Protein AF-A0A949YLJ8-F1 (afdb_monomer_lite)

Secondary structure (DSSP, 8-state):
-PPPTT------SPTT-EEEEE-GGGPEESSS-B-HHHHHHHHHHHHTTPPPSS-EEEETTSEEEE-HHHHHHHHHTT--EEEEEES------SS-GGGSPB-

Structure (mmCIF, N/CA/C/O backbone):
data_AF-A0A949YLJ8-F1
#
_entry.id   AF-A0A949YLJ8-F1
#
loop_
_atom_site.group_PDB
_atom_site.id
_atom_site.type_symbol
_atom_site.label_atom_id
_atom_site.label_alt_id
_atom_site.label_comp_id
_atom_site.label_asym_id
_atom_site.label_entity_id
_atom_site.label_seq_id
_atom_site.pdbx_PDB_ins_code
_atom_site.Cartn_x
_atom_site.Cartn_y
_atom_site.Cartn_z
_atom_site.occupancy
_atom_site.B_iso_or_equiv
_atom_site.auth_seq_id
_atom_site.auth_comp_id
_atom_site.auth_asym_id
_atom_site.auth_atom_id
_atom_site.pdbx_PDB_model_num
ATOM 1 N N . MET A 1 1 ? 11.539 -6.556 -11.280 1.00 79.81 1 MET A N 1
ATOM 2 C CA . MET A 1 1 ? 11.502 -5.365 -12.142 1.00 79.81 1 MET A CA 1
ATOM 3 C C . MET A 1 1 ? 12.254 -4.275 -11.402 1.00 79.81 1 MET A C 1
ATOM 5 O O . MET A 1 1 ? 12.013 -4.126 -10.205 1.00 79.81 1 MET A O 1
ATOM 9 N N . SER A 1 2 ? 13.201 -3.589 -12.040 1.00 84.50 2 SER A N 1
ATOM 10 C CA . SER A 1 2 ? 13.858 -2.429 -11.415 1.00 84.50 2 SER A CA 1
ATOM 11 C C . SER A 1 2 ? 12.838 -1.301 -11.226 1.00 84.50 2 SER A C 1
ATOM 13 O O . SER A 1 2 ? 11.842 -1.304 -11.951 1.00 84.50 2 SER A O 1
ATOM 15 N N . PRO A 1 3 ? 12.976 -0.423 -10.222 1.00 86.44 3 PRO A N 1
ATOM 16 C CA . PRO A 1 3 ? 12.138 0.771 -10.138 1.00 86.44 3 PRO A CA 1
ATOM 17 C C . PRO A 1 3 ? 12.345 1.691 -11.356 1.00 86.44 3 PRO A C 1
ATOM 19 O O . PRO A 1 3 ? 13.416 1.615 -11.961 1.00 86.44 3 PRO A O 1
ATOM 22 N N . PRO A 1 4 ? 11.363 2.545 -11.699 1.00 86.31 4 PRO A N 1
ATOM 23 C CA . PRO A 1 4 ? 11.553 3.644 -12.650 1.00 86.31 4 PRO A CA 1
ATOM 24 C C . PRO A 1 4 ? 12.696 4.582 -12.238 1.00 86.31 4 PRO A C 1
ATOM 26 O O . PRO A 1 4 ? 12.983 4.716 -11.048 1.00 86.31 4 PRO A O 1
ATOM 29 N N . ASP A 1 5 ? 13.314 5.259 -13.208 1.00 85.88 5 ASP A N 1
ATOM 30 C CA . ASP A 1 5 ? 14.511 6.091 -12.989 1.00 85.88 5 ASP A CA 1
ATOM 31 C C . ASP A 1 5 ? 14.286 7.263 -12.012 1.00 85.88 5 ASP A C 1
ATOM 33 O O . ASP A 1 5 ? 15.208 7.671 -11.307 1.00 85.88 5 ASP A O 1
ATOM 37 N N . ASP A 1 6 ? 13.068 7.802 -11.939 1.00 88.88 6 ASP A N 1
ATOM 38 C CA . ASP A 1 6 ? 12.672 8.900 -11.049 1.00 88.88 6 ASP A CA 1
ATOM 39 C C . ASP A 1 6 ? 11.959 8.427 -9.770 1.00 88.88 6 ASP A C 1
ATOM 41 O O . ASP A 1 6 ? 11.566 9.238 -8.923 1.00 88.88 6 ASP A O 1
ATOM 45 N N . TRP A 1 7 ? 11.799 7.112 -9.599 1.00 92.56 7 TRP A N 1
ATOM 46 C CA . TRP A 1 7 ? 11.117 6.557 -8.442 1.00 92.56 7 TRP A CA 1
ATOM 47 C C . TRP A 1 7 ? 11.971 6.691 -7.182 1.00 92.56 7 TRP A C 1
ATOM 49 O O . TRP A 1 7 ? 13.121 6.257 -7.115 1.00 92.56 7 TRP A O 1
ATOM 59 N N . GLN A 1 8 ? 11.363 7.244 -6.136 1.00 92.50 8 GLN A N 1
ATOM 60 C CA . GLN A 1 8 ? 11.958 7.338 -4.809 1.00 92.50 8 GLN A CA 1
ATOM 61 C C . GLN A 1 8 ? 11.217 6.404 -3.865 1.00 92.50 8 GLN A C 1
ATOM 63 O O . GLN A 1 8 ? 9.990 6.484 -3.754 1.00 92.50 8 GLN A O 1
ATOM 68 N N . ASN A 1 9 ? 11.970 5.556 -3.164 1.00 94.81 9 ASN A N 1
ATOM 69 C CA . ASN A 1 9 ? 11.406 4.642 -2.183 1.00 94.81 9 ASN A CA 1
ATOM 70 C C . ASN A 1 9 ? 10.648 5.427 -1.101 1.00 94.81 9 ASN A C 1
ATOM 72 O O . ASN A 1 9 ? 11.268 6.230 -0.402 1.00 94.81 9 ASN A O 1
ATOM 76 N N . PRO A 1 10 ? 9.328 5.218 -0.939 1.00 96.25 10 PRO A N 1
ATOM 77 C CA . PRO A 1 10 ? 8.566 5.924 0.082 1.00 96.25 10 PRO A CA 1
ATOM 78 C C . PRO A 1 10 ? 8.794 5.350 1.491 1.00 96.25 10 PRO A C 1
ATOM 80 O O . PRO A 1 10 ? 8.288 5.919 2.456 1.00 96.25 10 PRO A O 1
ATOM 83 N N . ILE A 1 11 ? 9.515 4.232 1.635 1.00 97.94 11 ILE A N 1
ATOM 84 C CA . ILE A 1 11 ? 9.749 3.552 2.912 1.00 97.94 11 ILE A CA 1
ATOM 85 C C . ILE A 1 11 ? 11.095 3.968 3.514 1.00 97.94 11 ILE A C 1
ATOM 87 O O . ILE A 1 11 ? 12.148 3.757 2.921 1.00 97.94 11 ILE A O 1
ATOM 91 N N . ASN A 1 12 ? 11.036 4.516 4.728 1.00 97.62 12 ASN A N 1
ATOM 92 C CA . ASN A 1 12 ? 12.181 4.931 5.541 1.00 97.62 12 ASN A CA 1
ATOM 93 C C . ASN A 1 12 ? 12.285 4.143 6.857 1.00 97.62 12 ASN A C 1
ATOM 95 O O . ASN A 1 12 ? 13.356 4.087 7.461 1.00 97.62 12 ASN A O 1
ATOM 99 N N . ALA A 1 13 ? 11.180 3.553 7.321 1.00 98.00 13 ALA A N 1
ATOM 100 C CA . ALA A 1 13 ? 11.171 2.705 8.504 1.00 98.00 13 ALA A CA 1
ATOM 101 C C . ALA A 1 13 ? 11.895 1.373 8.251 1.00 98.00 13 ALA A C 1
ATOM 103 O O . ALA A 1 13 ? 11.987 0.887 7.121 1.00 98.00 13 ALA A O 1
ATOM 104 N N . VAL A 1 14 ? 12.412 0.776 9.325 1.00 97.94 14 VAL A N 1
ATOM 105 C CA . VAL A 1 14 ? 13.091 -0.526 9.270 1.00 97.94 14 VAL A CA 1
ATOM 106 C C . VAL A 1 14 ? 12.104 -1.675 9.509 1.00 97.94 14 VAL A C 1
ATOM 108 O O . VAL A 1 14 ? 11.036 -1.458 10.090 1.00 97.94 14 VAL A O 1
ATOM 111 N N . PRO A 1 15 ? 12.441 -2.914 9.105 1.00 98.38 15 PRO A N 1
ATOM 112 C CA . PRO A 1 15 ? 11.614 -4.081 9.386 1.00 98.38 15 PRO A CA 1
ATOM 113 C C . PRO A 1 15 ? 11.165 -4.187 10.850 1.00 98.38 15 PRO A C 1
ATOM 115 O O . PRO A 1 15 ? 11.961 -4.035 11.774 1.00 98.38 15 PRO A O 1
ATOM 118 N N . GLY A 1 16 ? 9.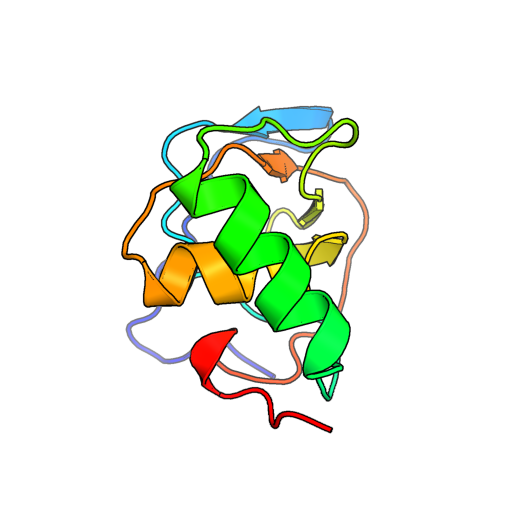879 -4.476 11.050 1.00 98.06 16 GLY A N 1
ATOM 119 C CA . GLY A 1 16 ? 9.220 -4.545 12.355 1.00 98.06 16 GLY A CA 1
ATOM 120 C C . GLY A 1 16 ? 8.577 -3.231 12.811 1.00 98.06 16 GLY A C 1
ATOM 121 O O . GLY A 1 16 ? 7.847 -3.242 13.800 1.00 98.06 16 GLY A O 1
ATOM 122 N N . GLN A 1 17 ? 8.801 -2.117 12.106 1.00 98.38 17 GLN A N 1
ATOM 123 C CA . GLN A 1 17 ? 8.211 -0.818 12.434 1.00 98.38 17 GLN A CA 1
ATOM 124 C C . GLN A 1 17 ? 7.042 -0.459 11.519 1.00 98.38 17 GLN A C 1
ATOM 126 O O . GLN A 1 17 ? 7.007 -0.806 10.337 1.00 98.38 17 GLN A O 1
ATOM 131 N N . THR A 1 18 ? 6.095 0.290 12.076 1.00 98.19 18 THR A N 1
ATOM 132 C CA . THR A 1 18 ? 5.037 0.946 11.310 1.00 98.19 18 THR A CA 1
ATOM 133 C C . THR A 1 18 ? 5.504 2.308 10.806 1.00 98.19 18 THR A C 1
ATOM 135 O O . THR A 1 18 ? 6.124 3.061 11.556 1.00 98.19 18 THR A O 1
ATOM 138 N N . GLN A 1 19 ? 5.148 2.656 9.573 1.00 98.31 19 GLN A N 1
ATOM 139 C CA . GLN A 1 19 ? 5.340 3.982 8.999 1.00 98.31 19 GLN A CA 1
ATOM 140 C C . GLN A 1 19 ? 3.986 4.589 8.625 1.00 98.31 19 GLN A C 1
ATOM 142 O O . GLN A 1 19 ? 3.194 3.960 7.924 1.00 98.31 19 GLN A O 1
ATOM 147 N N . GLN A 1 20 ? 3.745 5.811 9.096 1.00 97.75 20 GLN A N 1
ATOM 148 C CA . GLN A 1 20 ? 2.587 6.628 8.730 1.00 97.75 20 GLN A CA 1
ATOM 149 C C . GLN A 1 20 ? 2.840 7.387 7.429 1.00 97.75 20 GLN A C 1
ATOM 151 O O . GLN A 1 20 ? 3.977 7.474 6.962 1.00 97.75 20 GLN A O 1
ATOM 156 N N . ASP A 1 21 ? 1.778 7.980 6.890 1.00 97.31 21 ASP A N 1
ATOM 157 C CA . ASP A 1 21 ? 1.860 8.944 5.795 1.00 97.31 21 ASP A CA 1
ATOM 158 C C . ASP A 1 21 ? 2.641 8.417 4.578 1.00 97.31 21 ASP A C 1
ATOM 160 O O . ASP A 1 21 ? 3.438 9.123 3.958 1.00 97.31 21 ASP A O 1
ATOM 164 N N . VAL A 1 22 ? 2.404 7.154 4.213 1.00 98.00 22 VAL A N 1
ATOM 165 C CA . VAL A 1 22 ? 2.955 6.557 2.993 1.00 98.00 22 VAL A CA 1
ATOM 166 C C . VAL A 1 22 ? 2.020 6.837 1.825 1.00 98.00 22 VAL A C 1
ATOM 168 O O . VAL A 1 22 ? 0.824 6.557 1.907 1.00 98.00 22 VAL A O 1
ATOM 171 N N . ASP A 1 23 ? 2.571 7.354 0.724 1.00 97.56 23 ASP A N 1
ATOM 172 C CA . ASP A 1 23 ? 1.838 7.506 -0.535 1.00 97.56 23 ASP A CA 1
ATOM 173 C C . ASP A 1 23 ? 1.683 6.128 -1.207 1.00 97.56 23 ASP A C 1
ATOM 175 O O . ASP A 1 23 ? 2.672 5.564 -1.697 1.00 97.56 23 ASP A O 1
ATOM 179 N N . PRO A 1 24 ? 0.463 5.564 -1.262 1.00 97.62 24 PRO A N 1
ATOM 180 C CA . PRO A 1 24 ? 0.237 4.249 -1.851 1.00 97.62 24 PRO A CA 1
ATOM 181 C C . PRO A 1 24 ? 0.513 4.200 -3.360 1.00 97.62 24 PRO A C 1
ATOM 183 O O . PRO A 1 24 ? 0.805 3.121 -3.875 1.00 97.62 24 PRO A O 1
ATOM 186 N N . ALA A 1 25 ? 0.449 5.326 -4.081 1.00 96.69 25 ALA A N 1
ATOM 187 C CA . ALA A 1 25 ? 0.709 5.355 -5.522 1.00 96.69 25 ALA A CA 1
ATOM 188 C C . ALA A 1 25 ? 2.188 5.096 -5.854 1.00 96.69 25 ALA A C 1
ATOM 190 O O . ALA A 1 25 ? 2.497 4.630 -6.954 1.00 96.69 25 ALA A O 1
ATOM 191 N N . ARG A 1 26 ? 3.082 5.344 -4.887 1.00 96.88 26 ARG A N 1
ATOM 192 C CA . ARG A 1 26 ? 4.523 5.070 -4.977 1.00 96.88 26 ARG A CA 1
ATOM 193 C C . ARG A 1 26 ? 4.899 3.645 -4.577 1.00 96.88 26 ARG A C 1
ATOM 195 O O . ARG A 1 26 ? 6.050 3.257 -4.760 1.00 96.88 26 ARG A O 1
ATOM 202 N N . LEU A 1 27 ? 3.973 2.860 -4.029 1.00 97.69 27 LEU A N 1
ATOM 203 C CA . LEU A 1 27 ? 4.241 1.467 -3.685 1.00 97.69 27 LEU A CA 1
ATOM 204 C C . LEU A 1 27 ? 4.146 0.562 -4.912 1.00 97.69 27 LEU A C 1
ATOM 206 O O . LEU A 1 27 ? 3.268 0.707 -5.767 1.00 97.69 27 LEU A O 1
ATOM 210 N N . ARG A 1 28 ? 5.036 -0.429 -4.956 1.00 97.62 28 ARG A N 1
ATOM 211 C CA . ARG A 1 28 ? 5.158 -1.348 -6.088 1.00 97.62 28 ARG A CA 1
ATOM 212 C C . ARG A 1 28 ? 4.485 -2.683 -5.768 1.00 97.62 28 ARG A C 1
ATOM 214 O O . ARG A 1 28 ? 4.706 -3.238 -4.693 1.00 97.62 28 ARG A O 1
ATOM 221 N N . PRO A 1 29 ? 3.667 -3.256 -6.659 1.00 97.69 29 PRO A N 1
ATOM 222 C CA . PRO A 1 29 ? 2.965 -4.497 -6.362 1.00 97.69 29 PRO A CA 1
ATOM 223 C C . PRO A 1 29 ? 3.861 -5.733 -6.493 1.00 97.69 29 PRO A C 1
ATOM 225 O O . PRO A 1 29 ? 4.525 -5.929 -7.508 1.00 97.69 29 PRO A O 1
ATOM 228 N N . GLY A 1 30 ? 3.786 -6.629 -5.506 1.00 95.94 30 GLY A N 1
ATOM 229 C CA . GLY A 1 30 ? 4.337 -7.990 -5.577 1.00 95.94 30 GLY A CA 1
ATOM 230 C C . GLY A 1 30 ? 3.424 -9.034 -6.246 1.00 95.94 30 GLY A C 1
ATOM 231 O O . GLY A 1 30 ? 3.735 -10.221 -6.215 1.00 95.94 30 GLY A O 1
ATOM 232 N N . ARG A 1 31 ? 2.283 -8.628 -6.825 1.00 95.38 31 ARG A N 1
ATOM 233 C CA . ARG A 1 31 ? 1.283 -9.517 -7.457 1.00 95.38 31 ARG A CA 1
ATOM 234 C C . ARG A 1 31 ? 0.915 -9.058 -8.869 1.00 95.38 31 ARG A C 1
ATOM 236 O O . ARG A 1 31 ? 1.214 -7.930 -9.233 1.00 95.38 31 ARG A O 1
ATOM 243 N N . THR A 1 32 ? 0.252 -9.919 -9.642 1.00 95.81 32 THR A N 1
ATOM 244 C CA . THR A 1 32 ? -0.007 -9.711 -11.083 1.00 95.81 32 THR A CA 1
ATOM 245 C C . THR A 1 32 ? -1.366 -9.104 -11.428 1.00 95.81 32 THR A C 1
ATOM 247 O O . THR A 1 32 ? -1.526 -8.585 -12.525 1.00 95.81 32 THR A O 1
ATOM 250 N N . ASP A 1 33 ? -2.354 -9.183 -10.540 1.00 96.50 33 ASP A N 1
ATOM 251 C CA . ASP A 1 33 ? -3.735 -8.761 -10.803 1.00 96.50 33 ASP A CA 1
ATOM 252 C C . ASP A 1 33 ? -4.445 -8.298 -9.527 1.00 96.50 33 ASP A C 1
ATOM 254 O O . ASP A 1 33 ? -3.919 -8.476 -8.434 1.00 96.50 33 ASP A O 1
ATOM 258 N N . LEU A 1 34 ? -5.660 -7.762 -9.624 1.00 97.62 34 LEU A N 1
ATOM 259 C CA . LEU A 1 34 ? -6.540 -7.537 -8.475 1.00 97.62 34 LEU A CA 1
ATOM 260 C C . LEU A 1 34 ? -7.965 -7.984 -8.791 1.00 97.62 34 LEU A C 1
ATOM 262 O O . LEU A 1 34 ? -8.500 -7.689 -9.846 1.00 97.62 34 LEU A O 1
ATOM 266 N N . VAL A 1 35 ? -8.617 -8.643 -7.838 1.00 97.88 35 VAL A N 1
ATOM 267 C CA . VAL A 1 35 ? -10.051 -8.969 -7.936 1.00 97.88 35 VAL A CA 1
ATOM 268 C C . VAL A 1 35 ? -10.915 -7.716 -7.740 1.00 97.88 35 VAL A C 1
ATOM 270 O O . VAL A 1 35 ? -10.815 -7.071 -6.691 1.00 97.88 35 VAL A O 1
ATOM 273 N N . ARG A 1 36 ? -11.795 -7.411 -8.702 1.00 97.56 36 ARG A N 1
ATOM 274 C CA . ARG A 1 36 ? -12.652 -6.211 -8.716 1.00 97.56 36 ARG A CA 1
ATOM 275 C C . ARG A 1 36 ? -13.544 -6.078 -7.484 1.00 97.56 36 ARG A C 1
ATOM 277 O O . ARG A 1 36 ? -13.507 -5.046 -6.824 1.00 97.56 36 ARG A O 1
ATOM 284 N N . SER A 1 37 ? -14.284 -7.126 -7.126 1.00 97.19 37 SER A N 1
ATOM 285 C CA . SER A 1 37 ? -15.210 -7.088 -5.982 1.00 97.19 37 SER A CA 1
ATOM 286 C C . SER A 1 37 ? -14.498 -6.812 -4.653 1.00 97.19 37 SER A C 1
ATOM 288 O O . SER A 1 37 ? -15.004 -6.087 -3.799 1.00 97.19 37 SER A O 1
ATOM 290 N N . ARG A 1 38 ? -13.273 -7.331 -4.486 1.00 96.38 38 ARG A N 1
ATOM 291 C CA . AR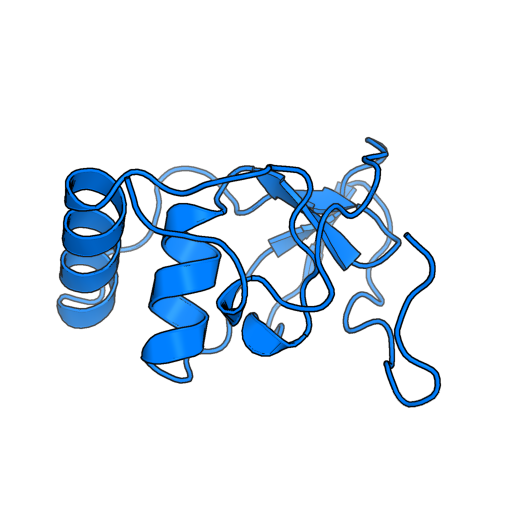G A 1 38 ? -12.436 -7.029 -3.315 1.00 96.38 38 ARG A CA 1
ATOM 292 C C . ARG A 1 38 ? -11.948 -5.585 -3.320 1.00 96.38 38 ARG A C 1
ATOM 294 O O . ARG A 1 38 ? -11.912 -4.975 -2.258 1.00 96.38 38 ARG A O 1
ATOM 301 N N . LEU A 1 39 ? -11.581 -5.039 -4.480 1.00 97.06 39 LEU A N 1
ATOM 302 C CA . LEU A 1 39 ? -11.188 -3.634 -4.593 1.00 97.06 39 LEU A CA 1
ATOM 303 C C . LEU A 1 39 ? -12.353 -2.707 -4.225 1.00 97.06 39 LEU A C 1
ATOM 305 O O . LEU A 1 39 ? -12.183 -1.791 -3.427 1.00 97.06 39 LEU A O 1
ATOM 309 N N . GLU A 1 40 ? -13.543 -2.976 -4.758 1.00 96.62 40 GLU A N 1
ATOM 310 C CA . GLU A 1 40 ? -14.762 -2.218 -4.456 1.00 96.62 40 GLU A CA 1
ATOM 311 C C . GLU A 1 40 ? -15.108 -2.263 -2.966 1.00 96.62 40 GLU A C 1
ATOM 313 O O . GLU A 1 40 ? -15.402 -1.227 -2.369 1.00 96.62 40 GLU A O 1
ATOM 318 N N . TYR A 1 41 ? -14.980 -3.432 -2.337 1.00 95.31 41 TYR A N 1
ATOM 319 C CA . TYR A 1 41 ? -15.134 -3.561 -0.893 1.00 95.31 41 TYR A CA 1
ATOM 320 C C . TYR A 1 41 ? -14.149 -2.664 -0.123 1.00 95.31 41 TYR A C 1
ATOM 322 O O . TYR A 1 41 ? -14.571 -1.914 0.755 1.00 95.31 41 TYR A O 1
ATOM 330 N N . GLN A 1 42 ? -12.857 -2.667 -0.477 1.00 95.69 42 GLN A N 1
ATOM 331 C CA . GLN A 1 42 ? -11.864 -1.808 0.187 1.00 95.69 42 GLN A CA 1
ATOM 332 C C . GLN A 1 42 ? -12.136 -0.313 -0.042 1.00 95.69 42 GLN A C 1
ATOM 334 O O . GLN A 1 42 ? -12.002 0.474 0.893 1.00 95.69 42 GLN A O 1
ATOM 339 N N . ARG A 1 43 ? -12.584 0.090 -1.240 1.00 95.38 43 ARG A N 1
ATOM 340 C CA . ARG A 1 43 ? -13.011 1.477 -1.502 1.00 95.38 43 ARG A CA 1
ATOM 341 C C . ARG A 1 43 ? -14.144 1.896 -0.569 1.00 95.38 43 ARG A C 1
ATOM 343 O O . ARG A 1 43 ? -14.095 2.987 -0.009 1.00 95.38 43 ARG A O 1
ATOM 350 N N . ASN A 1 44 ? -15.141 1.034 -0.374 1.00 95.12 44 ASN A N 1
ATOM 351 C CA . ASN A 1 44 ? -16.258 1.326 0.523 1.00 95.12 44 ASN A CA 1
ATOM 352 C C . ASN A 1 44 ? -15.796 1.474 1.979 1.00 95.12 44 ASN A C 1
ATOM 354 O O . ASN A 1 44 ? -16.226 2.413 2.646 1.00 95.12 44 ASN A O 1
ATOM 358 N N . LEU A 1 45 ? -14.877 0.622 2.453 1.00 93.31 45 LEU A N 1
ATOM 359 C CA . LEU A 1 45 ? -14.291 0.773 3.792 1.00 93.31 45 LEU A CA 1
ATOM 360 C C . LEU A 1 45 ? -13.603 2.136 3.957 1.00 93.31 45 LEU A C 1
ATOM 362 O O . LEU A 1 45 ? -13.879 2.848 4.921 1.00 93.31 45 LEU A O 1
ATOM 366 N N . ILE A 1 46 ? -12.768 2.529 2.988 1.00 93.25 46 ILE A N 1
ATOM 367 C CA . ILE A 1 46 ? -12.056 3.816 3.010 1.00 93.25 46 ILE A CA 1
ATOM 368 C C . ILE A 1 46 ? -13.037 4.993 3.034 1.00 93.25 46 ILE A C 1
ATOM 370 O O . ILE A 1 46 ? -12.880 5.915 3.837 1.00 93.25 46 ILE A O 1
ATOM 374 N N . LYS A 1 47 ? -14.065 4.962 2.177 1.00 92.94 47 LYS A N 1
ATOM 375 C CA . LYS A 1 47 ? -15.087 6.018 2.103 1.00 92.94 47 LYS A CA 1
ATOM 376 C C . LYS A 1 47 ? -15.862 6.165 3.407 1.00 92.94 47 LYS A C 1
ATOM 378 O O . LYS A 1 47 ? -16.148 7.286 3.814 1.00 92.94 47 LYS A O 1
ATOM 383 N N . ASN A 1 48 ? -16.125 5.051 4.081 1.00 93.62 48 ASN A N 1
ATOM 384 C CA . ASN A 1 48 ? -16.823 5.022 5.363 1.00 93.62 48 ASN A CA 1
ATOM 385 C C . ASN A 1 48 ? -15.901 5.279 6.568 1.00 93.62 48 ASN A C 1
ATOM 387 O O . ASN A 1 48 ? -16.360 5.202 7.704 1.00 93.62 48 ASN A O 1
ATOM 391 N N . GLY A 1 49 ? -14.607 5.547 6.350 1.00 91.25 49 GLY A N 1
ATOM 392 C CA . GLY A 1 49 ? -13.639 5.768 7.429 1.00 91.25 49 GLY A CA 1
ATOM 393 C C . GLY A 1 49 ? -13.387 4.530 8.295 1.00 91.25 49 GLY A C 1
ATOM 394 O O . GLY A 1 49 ? -12.956 4.657 9.438 1.00 91.25 49 GLY A O 1
ATOM 395 N N . GLN A 1 50 ? -13.674 3.333 7.779 1.00 90.88 50 GLN A N 1
ATOM 396 C CA . GLN A 1 50 ? -13.475 2.088 8.509 1.00 90.88 50 GLN A CA 1
ATOM 397 C C . GLN A 1 50 ? -12.016 1.646 8.410 1.00 90.88 50 GLN A C 1
ATOM 399 O O . GLN A 1 50 ? -11.473 1.469 7.318 1.00 90.88 50 GLN A O 1
ATOM 404 N N . ALA A 1 51 ? -11.393 1.444 9.569 1.00 83.50 51 ALA A N 1
ATOM 405 C CA . ALA A 1 51 ? -10.027 0.953 9.655 1.00 83.50 51 ALA A CA 1
ATOM 406 C C . ALA A 1 51 ? -9.931 -0.523 9.243 1.00 83.50 51 ALA A C 1
ATOM 408 O O . ALA A 1 51 ? -10.865 -1.312 9.418 1.00 83.50 51 ALA A O 1
ATOM 409 N N . ARG A 1 52 ? -8.763 -0.915 8.726 1.00 89.69 52 ARG A N 1
ATOM 410 C CA . ARG A 1 52 ? -8.428 -2.331 8.545 1.00 89.69 52 ARG A CA 1
ATOM 411 C C . ARG A 1 52 ? -8.160 -2.976 9.906 1.00 89.69 52 ARG A C 1
ATOM 413 O O . ARG A 1 52 ? -7.617 -2.341 10.800 1.00 89.69 52 ARG A O 1
ATOM 420 N N . PHE A 1 53 ? -8.463 -4.268 10.019 1.00 88.12 53 PHE A N 1
ATOM 421 C CA . PHE A 1 53 ? -8.095 -5.074 11.191 1.00 88.12 53 PHE A CA 1
ATOM 422 C C . PHE A 1 53 ? -6.654 -5.587 11.144 1.00 88.12 53 PHE A C 1
ATOM 424 O O . PHE A 1 53 ? -6.101 -5.967 12.171 1.00 88.12 53 PHE A O 1
ATOM 431 N N . THR A 1 54 ? -6.054 -5.630 9.953 1.00 91.88 54 THR A N 1
ATOM 432 C CA . THR A 1 54 ? -4.672 -6.063 9.750 1.00 91.88 54 THR A CA 1
ATOM 433 C C . THR A 1 54 ? -3.861 -4.949 9.094 1.00 91.88 54 THR A C 1
ATOM 435 O O . THR A 1 54 ? -4.396 -4.225 8.243 1.00 91.88 54 THR A O 1
ATOM 438 N N . PRO A 1 55 ? -2.575 -4.799 9.456 1.00 94.56 55 PRO A N 1
ATOM 439 C CA . PRO A 1 55 ? -1.715 -3.786 8.858 1.00 94.56 55 PRO A CA 1
ATOM 440 C C . PRO A 1 55 ? -1.477 -4.067 7.371 1.00 94.56 55 PRO A C 1
ATOM 442 O O . PRO A 1 55 ? -1.615 -5.196 6.888 1.00 94.56 55 PRO A O 1
ATOM 445 N N . ILE A 1 56 ? -1.167 -3.026 6.598 1.00 98.12 56 ILE A N 1
ATOM 446 C CA . ILE A 1 56 ? -0.653 -3.186 5.226 1.00 98.12 56 ILE A CA 1
ATOM 447 C C . ILE A 1 56 ? 0.804 -3.591 5.368 1.00 98.12 56 ILE A C 1
ATOM 44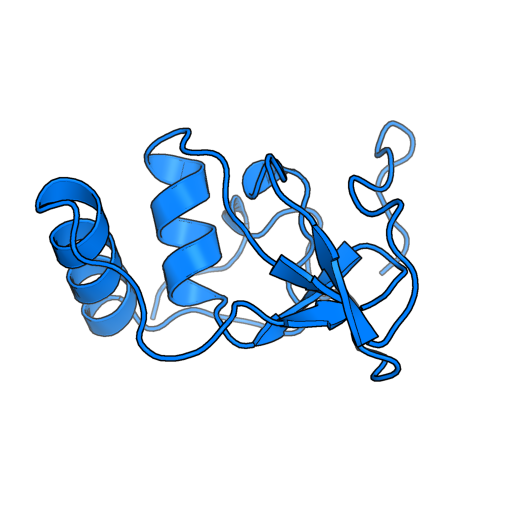9 O O . ILE A 1 56 ? 1.514 -2.958 6.137 1.00 98.12 56 ILE A O 1
ATOM 453 N N . GLN A 1 57 ? 1.257 -4.624 4.666 1.00 98.56 57 GLN A N 1
ATOM 454 C CA . GLN A 1 57 ? 2.642 -5.078 4.783 1.00 98.56 57 GLN A CA 1
ATOM 455 C C . GLN A 1 57 ? 3.425 -4.705 3.536 1.00 98.56 57 GLN A C 1
ATOM 457 O O . GLN A 1 57 ? 2.997 -4.996 2.415 1.00 98.56 57 GLN A O 1
ATOM 462 N N . VAL A 1 58 ? 4.581 -4.084 3.736 1.00 98.56 58 VAL A N 1
ATOM 463 C CA . VAL A 1 58 ? 5.480 -3.647 2.665 1.00 98.56 58 VAL A 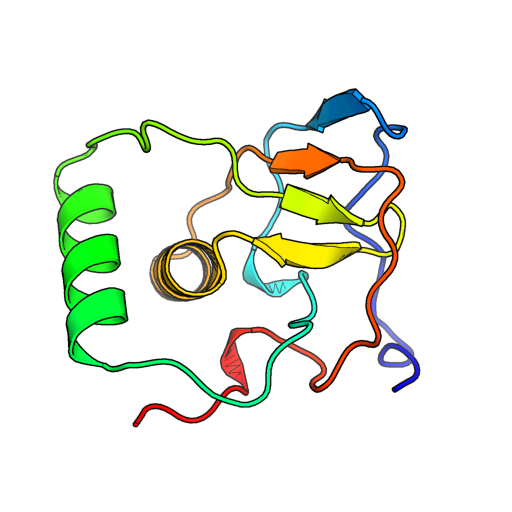CA 1
ATOM 464 C C . VAL A 1 58 ? 6.902 -4.099 3.003 1.00 98.56 58 VAL A C 1
ATOM 466 O O . VAL A 1 58 ? 7.268 -4.189 4.176 1.00 98.56 58 VAL A O 1
ATOM 469 N N . SER A 1 59 ? 7.702 -4.441 1.997 1.00 98.19 59 SER A N 1
ATOM 470 C CA . SER A 1 59 ? 9.137 -4.670 2.174 1.00 98.19 59 SER A CA 1
ATOM 471 C C . SER A 1 59 ? 9.877 -3.348 2.397 1.00 98.19 59 SER A C 1
ATOM 473 O O . SER A 1 59 ? 9.341 -2.264 2.153 1.00 98.19 59 SER A O 1
ATOM 475 N N . GLN A 1 60 ? 11.136 -3.414 2.824 1.00 97.31 60 GLN A N 1
ATOM 476 C CA . GLN A 1 60 ? 11.957 -2.212 2.980 1.00 97.31 60 GLN A CA 1
ATOM 477 C C . GLN A 1 60 ? 12.206 -1.489 1.639 1.00 97.31 60 GLN A C 1
ATOM 479 O O . GLN A 1 60 ? 12.421 -0.283 1.614 1.00 97.31 60 GLN A O 1
ATOM 484 N N . GLU A 1 61 ? 12.107 -2.198 0.513 1.00 96.06 61 GLU A N 1
ATOM 485 C CA . GLU A 1 61 ? 12.248 -1.675 -0.854 1.00 96.06 61 GLU A CA 1
ATOM 486 C C . GLU A 1 61 ? 10.931 -1.138 -1.446 1.00 96.06 61 GLU A C 1
ATOM 488 O O . GLU A 1 61 ? 10.841 -0.924 -2.655 1.00 96.06 61 GLU A O 1
ATOM 493 N N . GLY A 1 62 ? 9.882 -0.965 -0.636 1.00 97.25 62 GLY A N 1
ATOM 494 C CA . GLY A 1 62 ? 8.614 -0.392 -1.097 1.00 97.25 62 GLY A CA 1
ATOM 495 C C . GLY A 1 62 ? 7.742 -1.349 -1.917 1.00 97.25 62 GLY A C 1
ATOM 496 O O . GLY A 1 62 ? 6.852 -0.898 -2.646 1.00 97.25 62 GLY A O 1
ATOM 497 N N . VAL A 1 63 ? 7.971 -2.666 -1.815 1.00 98.31 63 VAL A N 1
ATOM 498 C CA . VAL A 1 63 ? 7.141 -3.679 -2.483 1.00 98.31 63 VAL A CA 1
ATOM 499 C C . VAL A 1 63 ? 6.035 -4.160 -1.552 1.00 98.31 63 VAL A C 1
ATOM 501 O O . VAL A 1 63 ? 6.287 -4.591 -0.432 1.00 98.31 63 VAL A O 1
ATOM 504 N N . ILE A 1 64 ? 4.792 -4.123 -2.021 1.00 98.56 64 ILE A N 1
ATOM 505 C CA . ILE A 1 64 ? 3.626 -4.569 -1.256 1.00 98.56 64 ILE A CA 1
ATOM 506 C C . ILE A 1 64 ? 3.675 -6.092 -1.098 1.00 98.56 64 ILE A C 1
ATOM 508 O O . ILE A 1 64 ? 3.636 -6.822 -2.098 1.00 98.56 64 ILE A O 1
ATOM 512 N N . ILE A 1 65 ? 3.688 -6.543 0.155 1.00 98.06 65 ILE A N 1
ATOM 513 C CA . ILE A 1 65 ? 3.629 -7.950 0.565 1.00 98.06 65 ILE A CA 1
ATOM 514 C C . ILE A 1 65 ? 2.176 -8.380 0.782 1.00 98.06 65 ILE A C 1
ATOM 516 O O . ILE A 1 65 ? 1.751 -9.398 0.241 1.00 98.06 65 ILE A O 1
ATOM 520 N N . ASP A 1 66 ? 1.396 -7.572 1.506 1.00 97.38 66 ASP A N 1
ATOM 521 C CA . ASP A 1 66 ? -0.031 -7.804 1.755 1.00 97.38 66 ASP A CA 1
ATOM 522 C C . ASP A 1 66 ? -0.826 -6.489 1.761 1.00 97.38 66 ASP A C 1
ATOM 524 O O . ASP A 1 66 ? -0.313 -5.423 2.102 1.00 97.38 66 ASP A O 1
ATOM 528 N N . GLY A 1 67 ? -2.108 -6.575 1.404 1.00 97.31 67 GLY A N 1
ATOM 529 C CA . GLY A 1 67 ? -3.031 -5.443 1.380 1.00 97.31 67 GLY A CA 1
ATOM 530 C C . GLY A 1 67 ? -3.170 -4.752 0.022 1.00 97.31 67 GLY A C 1
ATOM 531 O O . GLY A 1 67 ? -3.727 -3.658 -0.025 1.00 97.31 67 GLY A O 1
ATOM 532 N N . HIS A 1 68 ? -2.735 -5.364 -1.090 1.00 98.38 68 HIS A N 1
ATOM 533 C CA . HIS A 1 68 ? -2.724 -4.730 -2.424 1.00 98.38 68 HIS A CA 1
ATOM 534 C C . HIS A 1 68 ? -4.053 -4.088 -2.838 1.00 98.38 68 HIS A C 1
ATOM 536 O O . HIS A 1 68 ? -4.046 -3.018 -3.434 1.00 98.38 68 HIS A O 1
ATOM 542 N N . HIS A 1 69 ? -5.197 -4.703 -2.515 1.00 98.31 69 HIS A N 1
ATOM 543 C CA . HIS A 1 69 ? -6.517 -4.129 -2.811 1.00 98.31 69 HIS A CA 1
ATOM 544 C C . HIS A 1 69 ? -6.772 -2.817 -2.073 1.00 98.31 69 HIS A C 1
ATOM 546 O O . HIS A 1 69 ? -7.315 -1.888 -2.660 1.00 98.31 69 HIS A O 1
ATOM 552 N N . TYR A 1 70 ? -6.379 -2.737 -0.802 1.00 97.88 70 TYR A N 1
ATOM 553 C CA . TYR A 1 70 ? -6.521 -1.507 -0.033 1.00 97.88 70 TYR A CA 1
ATOM 554 C C . TYR A 1 70 ? -5.525 -0.456 -0.512 1.00 97.88 70 TYR A C 1
ATOM 556 O O . TYR A 1 70 ? -5.908 0.692 -0.686 1.00 97.88 70 TYR A O 1
ATOM 564 N N . VAL A 1 71 ? -4.280 -0.850 -0.806 1.00 98.19 71 VAL A N 1
ATOM 565 C CA . VAL A 1 71 ? -3.275 0.060 -1.377 1.00 98.19 71 VAL A CA 1
ATOM 566 C C . VAL A 1 71 ? -3.772 0.642 -2.704 1.00 98.19 71 VAL A C 1
ATOM 568 O O . VAL A 1 71 ? -3.715 1.852 -2.898 1.00 98.19 71 VAL A O 1
ATOM 571 N N . ARG A 1 72 ? -4.355 -0.187 -3.583 1.00 98.31 72 ARG A N 1
ATOM 572 C CA . ARG A 1 72 ? -4.983 0.279 -4.828 1.00 98.31 72 ARG A CA 1
ATOM 573 C C . ARG A 1 72 ? -6.113 1.269 -4.560 1.00 98.31 72 ARG A C 1
ATOM 575 O O . ARG A 1 72 ? -6.125 2.336 -5.162 1.00 98.31 72 ARG A O 1
ATOM 582 N N . ALA A 1 73 ? -7.043 0.924 -3.670 1.00 98.00 73 ALA A N 1
ATOM 583 C CA . ALA A 1 73 ? -8.170 1.790 -3.334 1.00 98.00 73 ALA A CA 1
ATOM 584 C C . ALA A 1 73 ? -7.701 3.134 -2.751 1.00 98.00 73 ALA A C 1
ATOM 586 O O . ALA A 1 73 ? -8.192 4.184 -3.151 1.00 98.00 73 ALA A O 1
ATOM 587 N N . ALA A 1 74 ? -6.720 3.114 -1.848 1.00 97.56 74 ALA A N 1
ATOM 588 C CA . ALA A 1 74 ? -6.160 4.314 -1.241 1.00 97.56 74 ALA A CA 1
ATOM 589 C C . ALA A 1 74 ? -5.435 5.198 -2.268 1.00 97.56 74 ALA A C 1
ATOM 591 O O . ALA A 1 74 ? -5.601 6.415 -2.231 1.00 97.56 74 ALA A O 1
ATOM 592 N N . ALA A 1 75 ? -4.703 4.604 -3.218 1.00 97.88 75 ALA A N 1
ATOM 593 C CA . ALA A 1 75 ? -4.059 5.337 -4.310 1.00 97.88 75 ALA A CA 1
ATOM 594 C C . ALA A 1 75 ? -5.071 6.050 -5.213 1.00 97.88 75 ALA A C 1
ATOM 596 O O . ALA A 1 75 ? -4.886 7.217 -5.549 1.00 97.88 75 ALA A O 1
ATOM 597 N N . GLU A 1 76 ? -6.170 5.383 -5.566 1.00 96.94 76 GLU A N 1
ATOM 598 C CA . GLU A 1 76 ? -7.233 5.984 -6.380 1.00 96.94 76 GLU A CA 1
ATOM 599 C C . GLU A 1 76 ? -7.956 7.125 -5.649 1.00 96.94 76 GLU A C 1
ATOM 601 O O . GLU A 1 76 ? -8.296 8.134 -6.262 1.00 96.94 76 GLU A O 1
ATOM 606 N N . GLU A 1 77 ? -8.142 6.992 -4.335 1.00 95.38 77 GLU A N 1
ATOM 607 C CA . GLU A 1 77 ? -8.777 8.001 -3.477 1.00 95.38 77 GLU A CA 1
ATOM 608 C C . GLU A 1 77 ? -7.778 9.053 -2.945 1.00 95.38 77 GLU A C 1
ATOM 610 O O . GLU A 1 77 ? -8.154 9.904 -2.138 1.00 95.38 77 GLU A O 1
ATOM 615 N N . ARG A 1 78 ? -6.505 9.003 -3.377 1.00 95.62 78 ARG A N 1
ATOM 616 C CA . ARG A 1 78 ? -5.407 9.894 -2.945 1.00 95.62 78 ARG A CA 1
ATOM 617 C C . ARG A 1 78 ? -5.276 9.998 -1.422 1.00 95.62 78 ARG A C 1
ATOM 619 O O . ARG A 1 78 ? -5.083 11.083 -0.873 1.00 95.62 78 ARG A O 1
ATOM 626 N N . ARG A 1 79 ? -5.408 8.865 -0.730 1.00 95.44 79 ARG A N 1
ATOM 627 C CA . ARG A 1 79 ? -5.278 8.781 0.727 1.00 95.44 79 ARG A CA 1
ATOM 628 C C . ARG A 1 79 ? -3.944 8.179 1.124 1.00 95.44 79 ARG A C 1
ATOM 630 O O . ARG A 1 79 ? -3.588 7.100 0.662 1.00 95.44 79 ARG A O 1
ATOM 637 N N . MET A 1 80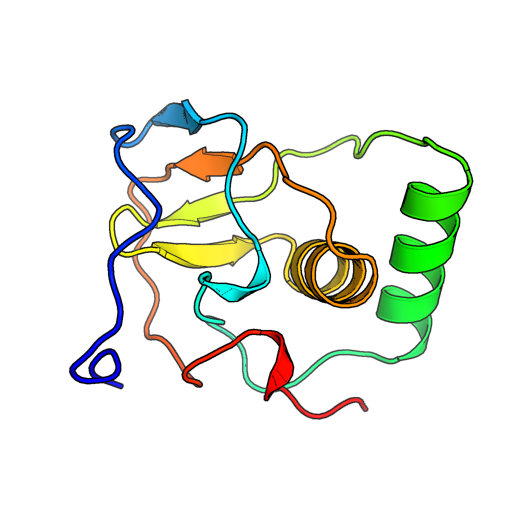 ? -3.261 8.860 2.035 1.00 96.50 80 MET A N 1
ATOM 638 C CA . MET A 1 80 ? -2.061 8.337 2.677 1.00 96.50 80 MET A CA 1
ATOM 639 C C . MET A 1 80 ? -2.419 7.152 3.576 1.00 96.50 80 MET A C 1
ATOM 641 O O . MET A 1 80 ? -3.536 7.074 4.100 1.00 96.50 80 MET A O 1
ATOM 645 N N . ILE A 1 81 ? -1.485 6.216 3.729 1.00 96.62 81 ILE A N 1
ATOM 646 C CA . ILE A 1 81 ? -1.706 4.975 4.473 1.00 96.62 81 ILE A CA 1
ATOM 647 C C . ILE A 1 81 ? -0.629 4.738 5.530 1.00 96.62 81 ILE A C 1
ATOM 649 O O . ILE A 1 81 ? 0.516 5.160 5.385 1.00 96.62 81 ILE A O 1
ATOM 653 N N . GLU A 1 82 ? -1.015 4.005 6.570 1.00 97.50 82 GLU A N 1
ATOM 654 C CA . GLU A 1 82 ? -0.094 3.354 7.496 1.00 97.50 82 GLU A CA 1
ATOM 655 C C . GLU A 1 82 ? 0.330 1.993 6.928 1.00 97.50 82 GLU A C 1
ATOM 657 O O . GLU A 1 82 ? -0.506 1.222 6.441 1.00 97.50 82 GLU A O 1
ATOM 662 N N . VAL A 1 83 ? 1.619 1.672 7.024 1.00 98.25 83 VAL A N 1
ATOM 663 C CA . VAL A 1 83 ? 2.163 0.364 6.640 1.00 98.25 83 VAL A CA 1
ATOM 664 C C . VAL A 1 83 ? 3.060 -0.205 7.733 1.00 98.25 83 VAL A C 1
ATOM 666 O O . VAL A 1 83 ? 3.748 0.532 8.426 1.00 98.25 83 VAL A O 1
ATOM 669 N N . LEU A 1 84 ? 3.100 -1.528 7.851 1.00 98.62 84 LEU A N 1
ATOM 670 C CA . LEU A 1 84 ? 4.108 -2.285 8.581 1.00 98.62 84 LEU A CA 1
ATOM 671 C C . LEU A 1 84 ? 5.226 -2.674 7.610 1.00 98.62 84 LEU A C 1
ATOM 673 O O . LEU A 1 84 ? 4.987 -3.397 6.638 1.00 98.62 84 LEU A O 1
ATOM 677 N N . VAL A 1 85 ? 6.447 -2.225 7.892 1.00 98.62 85 VAL A N 1
ATOM 678 C CA . VAL A 1 85 ? 7.633 -2.645 7.145 1.00 98.62 85 VAL A CA 1
ATOM 679 C C . VAL A 1 85 ? 8.058 -4.018 7.639 1.00 98.62 85 VAL A C 1
ATOM 681 O O . VAL A 1 85 ? 8.191 -4.253 8.839 1.00 98.62 85 VAL A O 1
ATOM 684 N N . THR A 1 86 ? 8.271 -4.948 6.719 1.00 98.38 86 THR A N 1
ATOM 685 C CA . THR A 1 86 ? 8.608 -6.340 7.031 1.00 98.38 86 THR A CA 1
ATOM 686 C C . THR A 1 86 ? 9.995 -6.700 6.512 1.00 98.38 86 THR A C 1
ATOM 688 O O . THR A 1 86 ? 10.518 -6.054 5.607 1.00 98.38 86 THR A O 1
ATOM 691 N N . SER A 1 87 ? 10.587 -7.758 7.069 1.00 97.69 87 SER A N 1
ATOM 692 C CA . SER A 1 87 ? 11.828 -8.355 6.554 1.00 97.69 87 SER A CA 1
ATOM 693 C C . SER A 1 87 ? 11.588 -9.279 5.355 1.00 97.69 87 SER A C 1
ATOM 695 O O . SER A 1 87 ? 12.537 -9.845 4.813 1.00 97.69 87 SER A O 1
ATOM 697 N N . LEU A 1 88 ? 10.327 -9.464 4.951 1.00 96.69 88 LEU A N 1
ATOM 698 C CA . LEU A 1 88 ? 9.973 -10.250 3.781 1.00 96.69 88 LEU A CA 1
ATOM 699 C C . LEU A 1 88 ? 10.307 -9.458 2.522 1.00 96.69 88 LEU A C 1
ATOM 701 O O . LEU A 1 88 ? 10.009 -8.269 2.417 1.00 96.69 88 LEU A O 1
ATOM 705 N N . SER A 1 89 ? 10.884 -10.148 1.546 1.00 92.50 89 SER A N 1
ATOM 706 C CA . SER A 1 89 ? 11.151 -9.593 0.228 1.00 92.50 89 SER A CA 1
ATOM 707 C C . SER A 1 89 ? 10.157 -10.140 -0.791 1.00 92.50 89 SER A C 1
ATOM 709 O O . SER A 1 89 ? 9.698 -11.282 -0.715 1.00 92.50 89 SER A O 1
ATOM 711 N N . ALA A 1 90 ? 9.821 -9.310 -1.772 1.00 92.88 90 ALA A N 1
ATOM 712 C CA . ALA A 1 90 ? 9.033 -9.710 -2.924 1.00 92.88 90 ALA A CA 1
ATOM 713 C C . ALA A 1 90 ? 9.571 -9.032 -4.180 1.00 92.88 90 ALA A C 1
ATOM 715 O O . ALA A 1 90 ? 10.100 -7.920 -4.148 1.00 92.88 90 ALA A O 1
ATOM 716 N N . ARG A 1 91 ? 9.411 -9.699 -5.323 1.00 94.50 91 ARG A N 1
ATOM 717 C CA . ARG A 1 91 ? 9.736 -9.105 -6.618 1.00 94.50 91 ARG A CA 1
ATOM 718 C C . ARG A 1 91 ? 8.588 -8.199 -7.054 1.00 94.50 91 ARG A C 1
ATOM 720 O O . ARG A 1 91 ? 7.475 -8.679 -7.244 1.00 94.50 91 ARG A O 1
ATOM 727 N N . ALA A 1 92 ? 8.885 -6.927 -7.311 1.00 95.81 92 ALA A N 1
ATOM 728 C CA . ALA A 1 92 ? 7.939 -6.033 -7.970 1.00 95.81 92 ALA A CA 1
ATOM 729 C C . ALA A 1 92 ? 7.581 -6.539 -9.380 1.00 95.81 92 ALA A C 1
ATOM 731 O O . ALA A 1 92 ? 8.469 -6.924 -10.162 1.00 95.81 92 ALA A O 1
ATOM 732 N N . ILE A 1 93 ? 6.281 -6.524 -9.670 1.00 95.81 93 ILE A N 1
ATOM 733 C CA . ILE A 1 93 ? 5.659 -6.997 -10.912 1.00 95.81 93 ILE A CA 1
ATOM 734 C C . ILE A 1 93 ? 5.254 -5.836 -11.831 1.00 95.81 93 ILE A C 1
ATOM 736 O O . ILE A 1 93 ? 5.233 -6.023 -13.043 1.00 95.81 93 ILE A O 1
ATOM 740 N N . ALA A 1 94 ? 4.984 -4.655 -11.271 1.00 94.31 94 ALA A N 1
ATOM 741 C CA . ALA A 1 94 ? 4.697 -3.423 -12.006 1.00 94.31 94 ALA A CA 1
ATOM 742 C C . ALA A 1 94 ? 5.335 -2.209 -11.307 1.00 94.31 94 ALA A C 1
ATOM 744 O O . ALA A 1 94 ? 5.883 -2.338 -10.203 1.00 94.31 94 ALA A O 1
ATOM 745 N N . ASP A 1 95 ? 5.265 -1.043 -11.945 1.00 93.75 95 ASP A N 1
ATOM 746 C CA . ASP A 1 95 ? 5.838 0.199 -11.419 1.00 93.75 95 ASP A CA 1
ATOM 747 C C . ASP A 1 95 ? 4.946 0.859 -10.378 1.00 93.75 95 ASP A C 1
ATOM 749 O O . ASP A 1 95 ? 5.451 1.313 -9.354 1.00 93.75 95 ASP A O 1
ATOM 753 N N . SER A 1 96 ? 3.630 0.808 -10.567 1.00 94.25 96 SER A N 1
ATOM 754 C CA . SER A 1 96 ? 2.655 1.245 -9.577 1.00 94.25 96 SER A CA 1
ATOM 755 C C . SER A 1 96 ? 1.580 0.191 -9.338 1.00 94.25 96 SER A C 1
ATOM 757 O O . SER A 1 96 ? 1.220 -0.610 -10.204 1.00 94.25 96 SER A O 1
ATOM 759 N N . ILE A 1 97 ? 0.986 0.224 -8.143 1.00 97.00 97 ILE A N 1
ATOM 760 C CA . ILE A 1 97 ? -0.249 -0.510 -7.857 1.00 97.00 97 ILE A CA 1
ATOM 761 C C . ILE A 1 97 ? -1.385 -0.127 -8.824 1.00 97.00 97 ILE A C 1
ATOM 763 O O . ILE A 1 97 ? -2.286 -0.937 -9.059 1.00 97.00 97 ILE A O 1
ATOM 767 N N . LEU A 1 98 ? -1.337 1.087 -9.393 1.00 96.88 98 LEU A N 1
ATOM 768 C CA . LEU A 1 98 ? -2.300 1.613 -10.364 1.00 96.88 98 LEU A CA 1
ATOM 769 C C . LEU A 1 98 ? -2.234 0.910 -11.733 1.00 96.88 98 LEU A C 1
ATOM 771 O O . LEU A 1 98 ? -3.232 0.900 -12.461 1.00 96.88 98 LEU A O 1
ATOM 775 N N . ASP A 1 99 ? -1.133 0.219 -12.021 1.00 95.62 99 ASP A N 1
ATOM 776 C CA . ASP A 1 99 ? -0.921 -0.473 -13.295 1.00 95.62 99 ASP A CA 1
ATOM 777 C C . ASP A 1 99 ? -1.459 -1.908 -13.290 1.00 95.62 99 ASP A C 1
ATOM 779 O O . ASP A 1 99 ? -1.559 -2.546 -14.338 1.00 95.62 99 ASP A O 1
ATOM 783 N N . LEU A 1 100 ? -1.823 -2.447 -12.117 1.00 95.75 100 LEU A N 1
ATOM 784 C CA . LEU A 1 100 ? -2.341 -3.810 -12.053 1.00 95.75 100 LEU A CA 1
ATOM 785 C C . LEU A 1 100 ? -3.715 -3.929 -12.730 1.00 95.75 100 LEU A C 1
ATOM 787 O O . LEU A 1 100 ? -4.617 -3.140 -12.424 1.00 95.75 100 LEU A O 1
ATOM 791 N N . PRO A 1 101 ? -3.921 -4.955 -13.577 1.00 97.06 101 PRO A N 1
ATOM 792 C CA . PRO A 1 101 ? -5.216 -5.227 -14.176 1.00 97.06 101 PRO A CA 1
ATOM 793 C C . PRO A 1 101 ? -6.221 -5.715 -13.128 1.00 97.06 101 PRO A C 1
ATOM 795 O O . PRO A 1 101 ? -5.873 -6.424 -12.178 1.00 97.06 101 PRO A O 1
ATOM 798 N N . LEU A 1 102 ? -7.494 -5.375 -13.344 1.00 96.62 102 LEU A N 1
ATOM 799 C CA . LEU A 1 102 ? -8.608 -5.894 -12.554 1.00 96.62 102 LEU A CA 1
ATOM 800 C C . LEU A 1 102 ? -9.205 -7.132 -13.231 1.00 96.62 102 LEU A C 1
ATOM 802 O O . LEU A 1 102 ? -9.555 -7.067 -14.411 1.00 96.62 102 LEU A O 1
ATOM 806 N N . 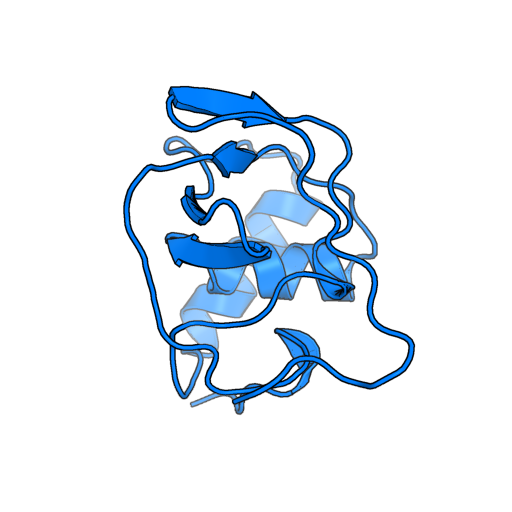ARG A 1 103 ? -9.350 -8.221 -12.474 1.00 93.38 103 ARG A N 1
ATOM 807 C CA . ARG A 1 103 ? -10.120 -9.415 -12.846 1.00 93.38 103 ARG A CA 1
ATOM 808 C C . ARG A 1 103 ? -11.511 -9.381 -12.228 1.00 93.38 103 ARG A C 1
ATOM 810 O O . ARG A 1 103 ? -11.637 -8.935 -11.059 1.00 93.38 103 ARG A O 1
#

Radius of gyration: 12.53 Å; chains: 1; bounding box: 31×20×27 Å

Sequence (103 aa):
MSPPDDWQNPINAVPGQTQQDVDPARLRPGRTDLVRSRLEYQRNLIKNGQARFTPIQVSQEGVIIDGHHYVRAAAEERRMIEVLVTSLSARAIADSILDLPLR

pLDDT: mean 95.54, std 3.59, range [79.81, 98.62]

Foldseek 3Di:
DDAPPPQDQQADDDAQDKDWQGQLFSAFELDAAAEPVLLVVLLVCVVVVHDDPDFFEAENRRYTPDDLSNSLSCNVVRHIGMHHYHPDDGDGPDNGSPPHYYD